Protein AF-A0A7C5B1X5-F1 (afdb_monomer)

Sequence (113 aa):
MIRTALLISIITIASVALSCSARRSEPIAGPLLLSSPEIAEGRKIFMDHCHQCHPGGEAGLGPSLNNKPLPAFAIRTQVRHGFGAMPAFYENEISETELDSLVTYLKALRQHG

Secondary structure (DSSP, 8-state):
-HHHHHHHHHHHHHTGGGG------S-TT-S----SHHHHHHHHHIIIIITTTSGGGSSSSSPPSSS----HHHHHHHHHH-BTTBPP--TTTS-HHHHHHHHHHHHHHHHH-

Radius of gyration: 19.79 Å; Cα contacts (8 Å, |Δi|>4): 111; chains: 1; bounding box: 68×32×29 Å

Solvent-accessible surface area (backbone atoms only — not comparable to full-atom values): 6562 Å² total; per-residue (Å²): 116,70,72,62,54,54,57,57,59,54,61,65,61,66,66,65,70,79,71,68,75,72,77,67,83,64,44,81,61,46,81,82,74,69,82,42,72,49,39,47,51,6,45,49,53,37,59,78,75,40,25,89,35,21,48,92,32,34,67,58,83,35,69,50,52,27,85,55,94,70,54,69,67,59,52,51,52,42,43,54,62,25,59,92,89,46,68,56,47,50,63,93,78,45,36,72,71,51,48,51,18,31,53,48,20,48,55,52,45,33,68,20,75

Mean predicted aligned error: 11.04 Å

pLDDT: mean 82.57, std 19.09, range [46.09, 98.56]

Nearest PDB structures (foldseek):
  1diq-assembly1_D  TM=8.609E-01  e=1.996E-03  Pseudomonas putida
  1dii-assembly1_D  TM=8.932E-01  e=1.052E-02  Pseudomonas putida
  4eie-assembly1_A  TM=7.987E-01  e=5.159E-03  Picosynechococcus sp. PCC 7002
  4pwa-assembly2_D  TM=7.978E-01  e=1.116E-02  Sinorhizobium meliloti 1021
  3dp5-assembly1_A  TM=8.366E-01  e=1.502E-02  Geobacter sulfurreducens

Foldseek 3Di:
DVVVVVVVVVVVVVVVVVPCPPPPPFWPVPDLPPVDPLLVLLVVLCVVQPCVCCPLQDHHVDHRLLADPDDLVVQVVCQQPPDDPGDHDDCVRANPSSSSSNSVNSVSSNNTD

Structure (mmCIF, N/CA/C/O backbone):
data_AF-A0A7C5B1X5-F1
#
_entry.id   AF-A0A7C5B1X5-F1
#
loop_
_atom_site.group_PDB
_atom_site.id
_atom_site.type_symbol
_atom_site.label_atom_id
_atom_site.label_alt_id
_atom_site.label_comp_id
_atom_site.label_asym_id
_atom_site.label_entity_id
_atom_site.label_seq_id
_atom_site.pdbx_PDB_ins_code
_atom_site.Cartn_x
_atom_site.Cartn_y
_atom_site.Cartn_z
_atom_site.occupancy
_atom_site.B_iso_or_equiv
_atom_site.auth_seq_id
_atom_site.auth_comp_id
_atom_site.auth_asym_id
_atom_site.auth_atom_id
_atom_site.pdbx_PDB_model_num
ATOM 1 N N . MET A 1 1 ? 55.512 -19.861 7.236 1.00 54.69 1 MET A N 1
ATOM 2 C CA . MET A 1 1 ? 54.668 -19.783 6.020 1.00 54.69 1 MET A CA 1
ATOM 3 C C . MET A 1 1 ? 53.336 -20.532 6.157 1.00 54.69 1 MET A C 1
ATOM 5 O O . MET A 1 1 ? 52.335 -20.025 5.683 1.00 54.69 1 MET A O 1
ATOM 9 N N . ILE A 1 2 ? 53.274 -21.680 6.852 1.00 54.25 2 ILE A N 1
ATOM 10 C CA . ILE A 1 2 ? 52.022 -22.453 7.042 1.00 54.25 2 ILE A CA 1
ATOM 11 C C . ILE A 1 2 ? 51.054 -21.797 8.057 1.00 54.25 2 ILE A C 1
ATOM 13 O O . ILE A 1 2 ? 49.845 -21.797 7.858 1.00 54.25 2 ILE A O 1
ATOM 17 N N . ARG A 1 3 ? 51.572 -21.156 9.118 1.00 52.25 3 ARG A N 1
ATOM 18 C CA . ARG A 1 3 ? 50.748 -20.492 10.155 1.00 52.25 3 ARG A CA 1
ATOM 19 C C . ARG A 1 3 ? 50.052 -19.210 9.679 1.00 52.25 3 ARG A C 1
ATOM 21 O O . ARG A 1 3 ? 48.960 -18.903 10.136 1.00 52.25 3 ARG A O 1
ATOM 28 N N . THR A 1 4 ? 50.660 -18.486 8.742 1.00 47.78 4 THR A N 1
ATOM 29 C CA . THR A 1 4 ? 50.086 -17.272 8.140 1.00 47.78 4 THR A CA 1
ATOM 30 C C . THR A 1 4 ? 48.986 -17.601 7.129 1.00 47.78 4 THR A C 1
ATOM 32 O O . THR A 1 4 ? 48.004 -16.874 7.054 1.00 47.78 4 THR A O 1
ATOM 35 N N . ALA A 1 5 ? 49.091 -18.732 6.419 1.00 49.38 5 ALA A N 1
ATOM 36 C CA . ALA A 1 5 ? 48.046 -19.220 5.515 1.00 49.38 5 ALA A CA 1
ATOM 37 C C . ALA A 1 5 ? 46.778 -19.683 6.262 1.00 49.38 5 ALA A C 1
ATOM 39 O O . ALA A 1 5 ? 45.667 -19.448 5.793 1.00 49.38 5 ALA A O 1
ATOM 40 N N . LEU A 1 6 ? 46.932 -20.270 7.458 1.00 50.09 6 LEU A N 1
ATOM 41 C CA . LEU A 1 6 ? 45.806 -20.708 8.291 1.00 50.09 6 LEU A CA 1
ATOM 42 C C . LEU A 1 6 ? 44.960 -19.525 8.799 1.00 50.09 6 LEU A C 1
ATOM 44 O O . LEU A 1 6 ? 43.737 -19.605 8.825 1.00 50.09 6 LEU A O 1
ATOM 48 N N . LEU A 1 7 ? 45.602 -18.407 9.154 1.00 47.94 7 LEU A N 1
ATOM 49 C CA . LEU A 1 7 ? 44.916 -17.211 9.660 1.00 47.94 7 LEU A CA 1
ATOM 50 C C . LEU A 1 7 ? 44.139 -16.467 8.563 1.00 47.94 7 LEU A C 1
ATOM 52 O O . LEU A 1 7 ? 43.055 -15.954 8.822 1.00 47.94 7 LEU A O 1
ATOM 56 N N . ILE A 1 8 ? 44.645 -16.466 7.326 1.00 52.16 8 ILE A N 1
ATOM 57 C CA . ILE A 1 8 ? 43.968 -15.844 6.175 1.00 52.16 8 ILE A CA 1
ATOM 58 C C . ILE A 1 8 ? 42.725 -16.653 5.769 1.00 52.16 8 ILE A C 1
ATOM 60 O O . ILE A 1 8 ? 41.705 -16.071 5.411 1.00 52.16 8 ILE A O 1
ATOM 64 N N . SER A 1 9 ? 42.770 -17.984 5.903 1.00 52.91 9 SER A N 1
ATOM 65 C CA . SER A 1 9 ? 41.632 -18.855 5.582 1.00 52.91 9 SER A CA 1
ATOM 66 C C . SER A 1 9 ? 40.496 -18.806 6.614 1.00 52.91 9 SER A C 1
ATOM 68 O O . SER A 1 9 ? 39.372 -19.174 6.289 1.00 52.91 9 SER A O 1
ATOM 70 N N . ILE A 1 10 ? 40.758 -18.359 7.848 1.00 52.97 10 ILE A N 1
ATOM 71 C CA . ILE A 1 10 ? 39.725 -18.204 8.890 1.00 52.97 10 ILE A CA 1
ATOM 72 C C . ILE A 1 10 ? 38.953 -16.887 8.700 1.00 52.97 10 ILE A C 1
ATOM 74 O O . ILE A 1 10 ? 37.750 -16.829 8.947 1.00 52.97 10 ILE A O 1
ATOM 78 N N . ILE A 1 11 ? 39.615 -15.842 8.193 1.00 53.19 11 ILE A N 1
ATOM 79 C CA . ILE A 1 11 ? 39.007 -14.519 7.978 1.00 53.19 11 ILE A CA 1
ATOM 80 C C . ILE A 1 11 ? 38.030 -14.526 6.790 1.00 53.19 11 ILE A C 1
ATOM 82 O O . ILE A 1 11 ? 37.023 -13.822 6.822 1.00 53.19 11 ILE A O 1
ATOM 86 N N . THR A 1 12 ? 38.265 -15.350 5.766 1.00 52.12 12 THR A N 1
ATOM 87 C CA . THR A 1 12 ? 37.388 -15.433 4.584 1.00 52.12 12 THR A CA 1
ATOM 88 C C . THR A 1 12 ? 36.115 -16.253 4.806 1.00 52.12 12 THR A C 1
ATOM 90 O O . THR A 1 12 ? 35.135 -16.049 4.096 1.00 52.12 12 THR A O 1
ATOM 93 N N . ILE A 1 13 ? 36.081 -17.142 5.803 1.00 53.19 13 ILE A N 1
ATOM 94 C CA . ILE A 1 13 ? 34.879 -17.930 6.136 1.00 53.19 13 ILE A CA 1
ATOM 95 C C . ILE A 1 13 ? 33.886 -17.094 6.968 1.00 53.19 13 ILE A C 1
ATOM 97 O O . ILE A 1 13 ? 32.675 -17.269 6.850 1.00 53.19 13 ILE A O 1
ATOM 101 N N . ALA A 1 14 ? 34.372 -16.131 7.759 1.00 50.31 14 ALA A N 1
ATOM 102 C CA . ALA A 1 14 ? 33.534 -15.315 8.641 1.00 50.31 14 ALA A CA 1
ATOM 103 C C . ALA A 1 14 ? 32.679 -14.254 7.912 1.00 50.31 14 ALA A C 1
ATOM 105 O O . ALA A 1 14 ? 31.682 -13.790 8.460 1.00 50.31 14 ALA A O 1
ATOM 106 N N . SER A 1 15 ? 33.024 -13.874 6.680 1.00 52.78 15 SER A N 1
ATOM 107 C CA . SER A 1 15 ? 32.314 -12.835 5.919 1.00 52.78 15 SER A CA 1
ATOM 108 C C . SER A 1 15 ? 31.132 -13.349 5.085 1.00 52.78 15 SER A C 1
ATOM 110 O 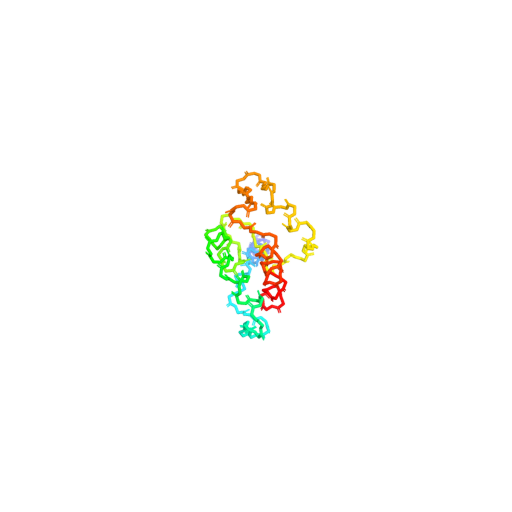O . SER A 1 15 ? 30.323 -12.544 4.627 1.00 52.78 15 SER A O 1
ATOM 112 N N . VAL A 1 16 ? 30.961 -14.668 4.935 1.00 51.47 16 VAL A N 1
ATOM 113 C CA . VAL A 1 16 ? 29.833 -15.261 4.183 1.00 51.47 16 VAL A CA 1
ATOM 114 C C . VAL A 1 16 ? 28.534 -15.304 5.009 1.00 51.47 16 VAL A C 1
ATOM 116 O O . VAL A 1 16 ? 27.441 -15.391 4.454 1.00 51.47 16 VAL A O 1
ATOM 119 N N . ALA A 1 17 ? 28.610 -15.164 6.335 1.00 51.62 17 ALA A N 1
ATOM 120 C CA . ALA A 1 17 ? 27.446 -15.286 7.217 1.00 51.62 17 ALA A CA 1
ATOM 121 C C . ALA A 1 17 ? 26.536 -14.040 7.278 1.00 51.62 17 ALA A C 1
ATOM 123 O O . ALA A 1 17 ? 25.453 -14.113 7.854 1.00 51.62 17 ALA A O 1
ATOM 124 N N . LEU A 1 18 ? 26.919 -12.904 6.677 1.00 51.03 18 LEU A N 1
ATOM 125 C CA . LEU A 1 18 ? 26.106 -11.675 6.728 1.00 51.03 18 LEU A CA 1
ATOM 126 C C . LEU A 1 18 ? 25.071 -11.564 5.590 1.00 51.03 18 LEU A C 1
ATOM 128 O O . LEU A 1 18 ? 24.378 -10.558 5.479 1.00 51.03 18 LEU A O 1
ATOM 132 N N . SER A 1 19 ? 24.933 -12.599 4.753 1.00 51.50 19 SER A N 1
ATOM 133 C CA . SER A 1 19 ? 23.945 -12.648 3.661 1.00 51.50 19 SER A CA 1
ATOM 134 C C . SER A 1 19 ? 22.705 -13.494 3.977 1.00 51.50 19 SER A C 1
ATOM 136 O O . SER A 1 19 ? 21.953 -13.873 3.081 1.00 51.50 19 SER A O 1
ATOM 138 N N . CYS A 1 20 ? 22.430 -13.761 5.255 1.00 46.09 20 CYS A N 1
ATOM 139 C CA . CYS A 1 20 ? 21.115 -14.236 5.671 1.00 46.09 20 CYS A CA 1
ATOM 140 C C . CYS A 1 20 ? 20.155 -13.043 5.688 1.00 46.09 20 CYS A C 1
ATOM 142 O O . 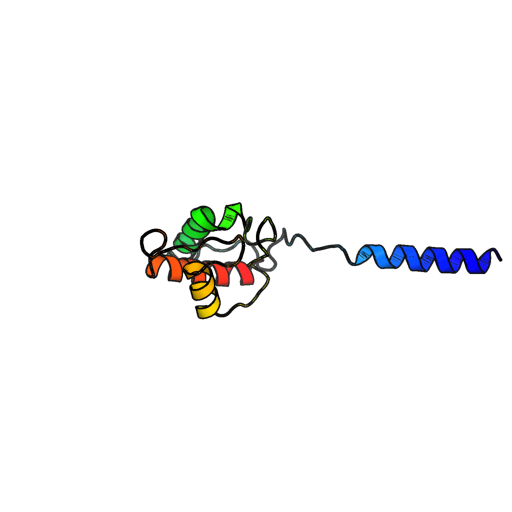CYS A 1 20 ? 19.872 -12.466 6.737 1.00 46.09 20 CYS A O 1
ATOM 144 N N . SER A 1 21 ? 19.650 -12.659 4.512 1.00 56.66 21 SER A N 1
ATOM 145 C CA . SER A 1 21 ? 18.374 -11.952 4.444 1.00 56.66 21 SER A CA 1
ATOM 146 C C . SER A 1 21 ? 17.359 -12.901 5.070 1.00 56.66 21 SER A C 1
ATOM 148 O O . SER A 1 21 ? 16.986 -13.907 4.467 1.00 56.66 21 SER A O 1
ATOM 150 N N . ALA A 1 22 ? 17.051 -12.671 6.345 1.00 55.22 22 ALA A N 1
ATOM 151 C CA . ALA A 1 22 ? 16.098 -13.462 7.091 1.00 55.22 22 ALA A CA 1
ATOM 152 C C . ALA A 1 22 ? 14.790 -13.437 6.302 1.00 55.22 22 ALA A C 1
ATOM 154 O O . ALA A 1 22 ? 14.083 -12.433 6.309 1.00 55.22 22 ALA A O 1
ATOM 155 N N . ARG A 1 23 ? 14.467 -14.533 5.605 1.00 52.22 23 ARG A N 1
ATOM 156 C CA . ARG A 1 23 ? 13.069 -14.825 5.323 1.00 52.22 23 ARG A CA 1
ATOM 157 C C . ARG A 1 23 ? 12.433 -14.918 6.697 1.00 52.22 23 ARG A C 1
ATOM 159 O O . ARG A 1 23 ? 12.672 -15.889 7.414 1.00 52.22 23 ARG A O 1
ATOM 166 N N . ARG A 1 24 ? 11.712 -13.880 7.107 1.00 58.28 24 ARG A N 1
ATOM 167 C CA . ARG A 1 24 ? 10.972 -13.895 8.360 1.00 58.28 24 ARG A CA 1
ATOM 168 C C . ARG A 1 24 ? 9.713 -14.722 8.122 1.00 58.28 24 ARG A C 1
ATOM 170 O O . ARG A 1 24 ? 8.612 -14.221 7.981 1.00 58.28 24 ARG A O 1
ATOM 177 N N . SER A 1 25 ? 9.914 -16.026 7.965 1.00 55.97 25 SER A N 1
ATOM 178 C CA . SER A 1 25 ? 8.828 -16.973 7.727 1.00 55.97 25 SER A CA 1
ATOM 179 C C . SER A 1 25 ? 8.022 -17.242 8.999 1.00 55.97 25 SER A C 1
ATOM 181 O O . SER A 1 25 ? 6.896 -17.720 8.898 1.00 55.97 25 SER A O 1
ATOM 183 N N . GLU A 1 26 ? 8.553 -16.870 10.169 1.00 59.53 26 GLU A N 1
ATOM 184 C CA . GLU A 1 26 ? 7.854 -16.952 11.448 1.00 59.53 26 GLU A CA 1
ATOM 185 C C . GLU A 1 26 ? 7.426 -15.551 11.923 1.00 59.53 26 GLU A C 1
ATOM 187 O O . GLU A 1 26 ? 8.292 -14.697 12.158 1.00 59.53 26 GLU A O 1
ATOM 192 N N . PRO A 1 27 ? 6.117 -15.299 12.100 1.00 59.50 27 PRO A N 1
ATOM 193 C CA 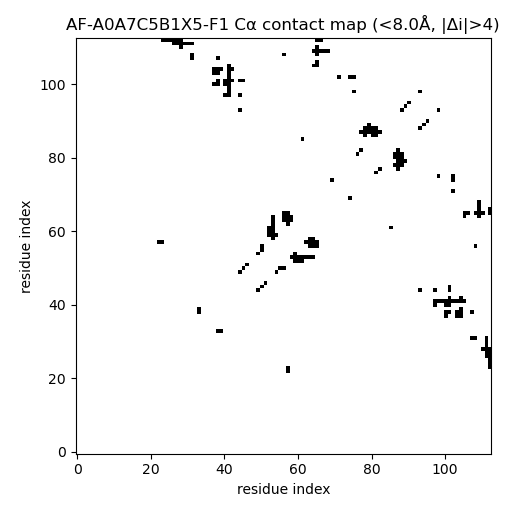. PRO A 1 27 ? 5.637 -14.082 12.732 1.00 59.50 27 PRO A CA 1
ATOM 194 C C . PRO A 1 27 ? 6.119 -13.991 14.187 1.00 59.50 27 PRO A C 1
ATOM 196 O O . PRO A 1 27 ? 5.853 -14.893 14.982 1.00 59.50 27 PRO A O 1
ATOM 199 N N . ILE A 1 28 ? 6.773 -12.890 14.572 1.00 60.16 28 ILE A N 1
ATOM 200 C CA . ILE A 1 28 ? 7.269 -12.674 15.948 1.00 60.16 28 ILE A CA 1
ATOM 201 C C . ILE A 1 28 ? 6.098 -12.606 16.946 1.00 60.16 28 ILE A C 1
ATOM 203 O O . ILE A 1 28 ? 6.241 -12.990 18.106 1.00 60.16 28 ILE A O 1
ATOM 207 N N . ALA A 1 29 ? 4.927 -12.154 16.488 1.00 63.97 29 ALA A N 1
ATOM 208 C CA . ALA A 1 29 ? 3.733 -11.955 17.310 1.00 63.97 29 ALA A CA 1
ATOM 209 C C . ALA A 1 29 ? 2.643 -13.036 17.128 1.00 63.97 29 ALA A C 1
ATOM 211 O O . ALA A 1 29 ? 1.500 -12.828 17.531 1.00 63.97 29 ALA A O 1
ATOM 212 N N . GLY A 1 30 ? 2.961 -14.188 16.522 1.00 64.31 30 GLY A N 1
ATOM 213 C CA . GLY A 1 30 ? 1.969 -15.231 16.223 1.00 64.31 30 GLY A CA 1
ATOM 214 C C . GLY A 1 30 ? 1.048 -14.881 15.038 1.00 64.31 30 GLY A C 1
ATOM 215 O O . GLY A 1 30 ? 1.278 -13.878 14.351 1.00 64.31 30 GLY A O 1
ATOM 216 N N . PRO A 1 31 ? 0.027 -15.711 14.735 1.00 62.75 31 PRO A N 1
ATOM 217 C CA . PRO A 1 31 ? -0.827 -15.511 13.566 1.00 62.75 31 PRO A CA 1
ATOM 218 C C . PRO A 1 31 ? -1.515 -14.143 13.618 1.00 62.75 31 PRO A C 1
ATOM 220 O O . PRO A 1 31 ? -2.054 -13.759 14.655 1.00 62.75 31 PRO A O 1
ATOM 223 N N . LEU A 1 32 ? -1.513 -13.422 12.489 1.00 66.25 32 LEU A N 1
ATOM 224 C CA . LEU A 1 32 ? -2.304 -12.203 12.317 1.00 66.25 32 LEU A CA 1
ATOM 225 C C . LEU A 1 32 ? -3.761 -12.521 12.641 1.00 66.25 32 LEU A C 1
ATOM 227 O O . LEU A 1 32 ? -4.453 -13.178 11.858 1.00 66.25 32 LEU A O 1
ATOM 231 N N . LEU A 1 33 ? -4.227 -12.063 13.799 1.00 64.06 33 LEU A N 1
ATOM 232 C CA . LEU A 1 33 ? -5.641 -12.105 14.107 1.00 64.06 33 LEU A CA 1
ATOM 233 C C . LEU A 1 33 ? -6.314 -11.123 13.153 1.00 64.06 33 LEU A C 1
ATOM 235 O O . LEU A 1 33 ? -6.064 -9.921 13.211 1.00 64.06 33 LEU A O 1
ATOM 239 N N . LEU A 1 34 ? -7.170 -11.640 12.272 1.00 66.06 34 LEU A N 1
ATOM 240 C CA . LEU A 1 34 ? -8.130 -10.853 11.492 1.00 66.06 34 LEU A CA 1
ATOM 241 C C . LEU A 1 34 ? -9.209 -10.303 12.438 1.00 66.06 34 LEU A C 1
ATOM 243 O O . LEU A 1 34 ? -10.390 -10.604 12.308 1.00 66.06 34 LEU A O 1
ATOM 247 N N . SER A 1 35 ? -8.778 -9.581 13.468 1.00 70.00 35 SER A N 1
ATOM 248 C CA . SER A 1 35 ? -9.584 -9.178 14.613 1.00 70.00 35 SER A CA 1
ATOM 249 C C . SER A 1 35 ? -10.583 -8.076 14.270 1.00 70.00 35 SER A C 1
ATOM 2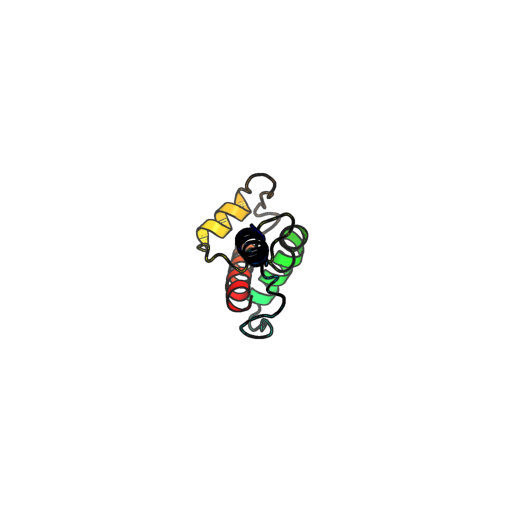51 O O . SER A 1 35 ? -11.477 -7.821 15.073 1.00 70.00 35 SER A O 1
ATOM 253 N N . SER A 1 36 ? -10.467 -7.456 13.088 1.00 86.25 36 SER A N 1
ATOM 254 C CA . SER A 1 36 ? -11.400 -6.442 12.603 1.00 86.25 36 SER A CA 1
ATOM 255 C C . SER A 1 36 ? -11.773 -6.638 11.120 1.00 86.25 36 SER A C 1
ATOM 257 O O . SER A 1 36 ? -10.944 -7.122 10.336 1.00 86.25 36 SER A O 1
ATOM 259 N N . PRO A 1 37 ? -13.001 -6.253 10.711 1.00 91.50 37 PRO A N 1
ATOM 260 C CA . PRO A 1 37 ? -13.425 -6.257 9.309 1.00 91.50 37 PRO A CA 1
ATOM 261 C C . PRO A 1 37 ? -12.493 -5.457 8.390 1.00 91.50 37 PRO A C 1
ATOM 263 O O . PRO A 1 37 ? -12.233 -5.873 7.267 1.00 91.50 37 PRO A O 1
ATOM 266 N N . GLU A 1 38 ? -11.927 -4.353 8.879 1.00 93.12 38 GLU A N 1
ATOM 267 C CA . GLU A 1 38 ? -11.029 -3.480 8.113 1.00 93.12 38 GLU A CA 1
ATOM 268 C C . GLU A 1 38 ? -9.696 -4.176 7.800 1.00 93.12 38 GLU A C 1
ATOM 270 O O . GLU A 1 38 ? -9.160 -4.041 6.701 1.00 93.12 38 GLU A O 1
ATOM 275 N N . ILE A 1 39 ? -9.161 -4.966 8.741 1.00 93.69 39 ILE A N 1
ATOM 276 C CA . ILE A 1 39 ? -7.957 -5.779 8.506 1.00 93.69 39 ILE A CA 1
ATOM 277 C C . ILE A 1 39 ? -8.258 -6.889 7.492 1.00 93.69 39 ILE A C 1
ATOM 279 O O . ILE A 1 39 ? -7.415 -7.183 6.643 1.00 93.69 39 ILE A O 1
ATOM 283 N N . ALA A 1 40 ? -9.442 -7.506 7.567 1.00 94.62 40 ALA A N 1
ATOM 284 C CA . ALA A 1 40 ? -9.856 -8.541 6.623 1.00 94.62 40 ALA A CA 1
ATOM 285 C C . ALA A 1 40 ? -10.022 -7.990 5.197 1.00 94.62 40 ALA A C 1
ATOM 287 O O . ALA A 1 40 ? -9.502 -8.589 4.254 1.00 94.62 40 ALA A O 1
ATOM 288 N N . GLU A 1 41 ? -10.659 -6.827 5.049 1.00 96.94 41 GLU A N 1
ATOM 289 C CA . GLU A 1 41 ? -10.802 -6.152 3.757 1.00 96.94 41 GLU A CA 1
ATOM 290 C C . GLU A 1 41 ? -9.440 -5.711 3.211 1.00 96.94 41 GLU A C 1
ATOM 292 O O . GLU A 1 41 ? -9.079 -6.022 2.077 1.00 96.94 41 GLU A O 1
ATOM 297 N N . GLY A 1 42 ? -8.607 -5.096 4.053 1.00 97.06 42 GLY A N 1
ATOM 29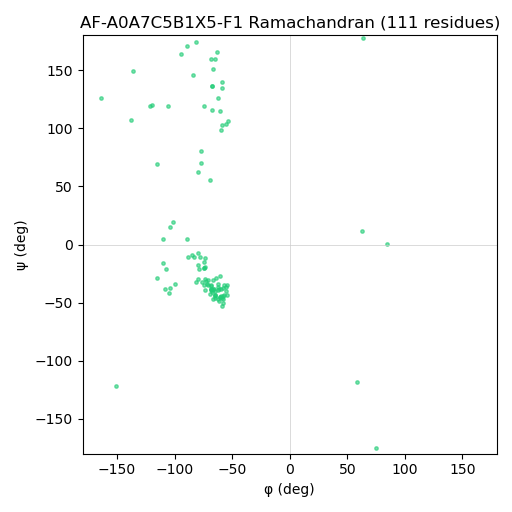8 C CA . GLY A 1 42 ? -7.246 -4.720 3.680 1.00 97.06 42 GLY A CA 1
ATOM 299 C C . GLY A 1 42 ? -6.394 -5.904 3.226 1.00 97.06 42 GLY A C 1
ATOM 300 O O . GLY A 1 42 ? -5.617 -5.781 2.277 1.00 97.06 42 GLY A O 1
ATOM 301 N N . ARG A 1 43 ? -6.563 -7.073 3.859 1.00 96.50 43 ARG A N 1
ATOM 302 C CA . ARG A 1 43 ? -5.906 -8.313 3.433 1.00 96.50 43 ARG A CA 1
ATOM 303 C C . ARG A 1 43 ? -6.384 -8.755 2.056 1.00 96.50 43 ARG A C 1
ATOM 305 O O . ARG A 1 43 ? -5.554 -9.182 1.263 1.00 96.50 43 ARG A O 1
ATOM 312 N N . LYS A 1 44 ? -7.685 -8.689 1.776 1.00 97.69 44 LYS A N 1
ATOM 313 C CA . LYS A 1 44 ? -8.242 -9.064 0.471 1.00 97.69 44 LYS A CA 1
ATOM 314 C C . LYS A 1 44 ? -7.627 -8.208 -0.640 1.00 97.69 44 LYS A C 1
ATOM 316 O O . LYS A 1 44 ? -6.987 -8.754 -1.530 1.00 97.69 44 LYS A O 1
ATOM 321 N N . ILE A 1 45 ? -7.668 -6.885 -0.486 1.00 98.31 45 ILE A N 1
ATOM 322 C CA . ILE A 1 45 ? -7.061 -5.929 -1.428 1.00 98.31 45 ILE A CA 1
ATOM 323 C C . ILE A 1 45 ? -5.563 -6.207 -1.605 1.00 98.31 45 ILE A C 1
ATOM 325 O O . ILE A 1 45 ? -5.040 -6.213 -2.719 1.00 98.31 45 ILE A O 1
ATOM 329 N N . PHE A 1 46 ? -4.852 -6.480 -0.507 1.00 98.12 46 PHE A N 1
ATOM 330 C CA . PHE A 1 46 ? -3.438 -6.834 -0.565 1.00 98.12 46 PHE A CA 1
ATOM 331 C C . PHE A 1 46 ? -3.185 -8.100 -1.393 1.00 98.12 46 PHE A C 1
ATOM 333 O O . PHE A 1 46 ? -2.240 -8.138 -2.183 1.00 98.12 46 PHE A O 1
ATOM 340 N N . MET A 1 47 ? -3.996 -9.141 -1.203 1.00 97.94 47 MET A N 1
ATOM 341 C CA . MET A 1 47 ? -3.861 -10.394 -1.945 1.00 97.94 47 MET A CA 1
ATOM 342 C C . MET A 1 47 ? -4.178 -10.206 -3.430 1.00 97.94 47 MET A C 1
ATOM 344 O O . MET A 1 47 ? -3.461 -10.763 -4.259 1.00 97.94 47 MET A O 1
ATOM 348 N N . ASP A 1 48 ? -5.170 -9.379 -3.749 1.00 98.06 48 ASP A N 1
ATOM 349 C CA . ASP A 1 48 ? -5.623 -9.141 -5.120 1.00 98.06 48 ASP A CA 1
ATOM 350 C C . ASP A 1 48 ? -4.635 -8.271 -5.920 1.00 98.06 48 ASP A C 1
ATOM 352 O O . ASP A 1 48 ? -4.376 -8.545 -7.091 1.00 98.06 48 ASP A O 1
ATOM 356 N N . HIS A 1 49 ? -4.033 -7.253 -5.290 1.00 98.19 49 HIS A N 1
ATOM 357 C CA . HIS A 1 49 ? -3.250 -6.234 -6.006 1.00 98.19 49 HIS A CA 1
ATOM 358 C C . HIS A 1 49 ? -1.753 -6.206 -5.669 1.00 98.19 49 HIS A C 1
ATOM 360 O O . HIS A 1 49 ? -0.941 -5.793 -6.497 1.00 98.19 49 HIS A O 1
ATOM 366 N N . CYS A 1 50 ? -1.352 -6.603 -4.459 1.00 97.94 50 CYS A N 1
ATOM 367 C CA . CYS A 1 50 ? 0.013 -6.377 -3.963 1.00 97.94 50 CYS A CA 1
ATOM 368 C C . CYS A 1 50 ? 0.845 -7.662 -3.886 1.00 97.94 50 CYS A C 1
ATOM 370 O O . CYS A 1 50 ? 2.042 -7.641 -4.184 1.00 97.94 50 CYS A O 1
ATOM 372 N N . HIS A 1 51 ? 0.223 -8.773 -3.482 1.00 97.25 51 HIS A N 1
ATOM 373 C CA . HIS A 1 51 ? 0.894 -10.032 -3.152 1.00 97.25 51 HIS A CA 1
ATOM 374 C C . HIS A 1 51 ? 1.767 -10.564 -4.290 1.00 97.25 51 HIS A C 1
ATOM 376 O O . HIS A 1 51 ? 2.853 -11.077 -4.039 1.00 97.25 51 HIS A O 1
ATOM 382 N N . GLN A 1 52 ? 1.332 -10.399 -5.538 1.00 96.56 52 GLN A N 1
ATOM 383 C CA . GLN A 1 52 ? 2.065 -10.894 -6.702 1.00 96.56 52 GLN A CA 1
ATOM 384 C C . GLN A 1 52 ? 3.499 -10.340 -6.789 1.00 96.56 52 GLN A C 1
ATOM 386 O O . GLN A 1 52 ? 4.414 -11.049 -7.207 1.00 96.56 52 GLN A O 1
ATOM 391 N N . CYS A 1 53 ? 3.704 -9.086 -6.372 1.00 98.00 53 CYS A N 1
ATOM 392 C CA . CYS A 1 53 ? 5.020 -8.444 -6.352 1.00 98.00 53 CYS A CA 1
ATOM 393 C C . CYS A 1 53 ? 5.652 -8.451 -4.956 1.00 98.00 53 CYS A C 1
ATOM 395 O O . CYS A 1 53 ? 6.874 -8.555 -4.836 1.00 98.00 53 CYS A O 1
ATOM 397 N N . HIS A 1 54 ? 4.822 -8.346 -3.918 1.00 96.81 54 HIS A N 1
ATOM 398 C CA . HIS A 1 54 ? 5.197 -8.283 -2.507 1.00 96.81 54 HIS A CA 1
ATOM 399 C C . HIS A 1 54 ? 4.662 -9.524 -1.768 1.00 96.81 54 HIS A C 1
ATOM 401 O O . HIS A 1 54 ? 3.719 -9.411 -0.979 1.00 96.81 54 HIS A O 1
ATOM 407 N N . PRO A 1 55 ? 5.197 -10.727 -2.035 1.00 95.88 55 PRO A N 1
ATOM 408 C CA . PRO A 1 55 ? 4.609 -11.986 -1.582 1.00 95.88 55 PRO A CA 1
ATOM 409 C C . PRO A 1 55 ? 4.536 -12.045 -0.058 1.00 95.88 55 PRO A C 1
ATOM 411 O O . PRO A 1 55 ? 5.549 -12.018 0.630 1.00 95.88 55 PRO A O 1
ATOM 414 N N . GLY A 1 56 ? 3.318 -12.077 0.486 1.00 92.62 56 GLY A N 1
ATOM 415 C CA . GLY A 1 56 ? 3.086 -12.060 1.939 1.00 92.62 56 GLY A CA 1
ATOM 416 C C . GLY A 1 56 ? 3.575 -10.790 2.656 1.00 92.62 56 GLY A C 1
ATOM 417 O O . GLY A 1 56 ? 3.627 -10.764 3.879 1.00 92.62 56 GLY A O 1
ATOM 418 N N . GLY A 1 57 ? 3.933 -9.743 1.910 1.00 93.75 57 GLY A N 1
ATOM 419 C CA . GLY A 1 57 ? 4.579 -8.533 2.424 1.00 93.75 57 GLY A CA 1
ATOM 420 C C . GLY A 1 57 ? 6.096 -8.650 2.546 1.00 93.75 57 GLY A C 1
ATOM 421 O O . GLY A 1 57 ? 6.738 -7.678 2.940 1.00 93.75 57 GLY A O 1
ATOM 422 N N . GLU A 1 58 ? 6.663 -9.797 2.182 1.00 93.31 58 GLU A N 1
ATOM 423 C CA . GLU A 1 58 ? 8.100 -10.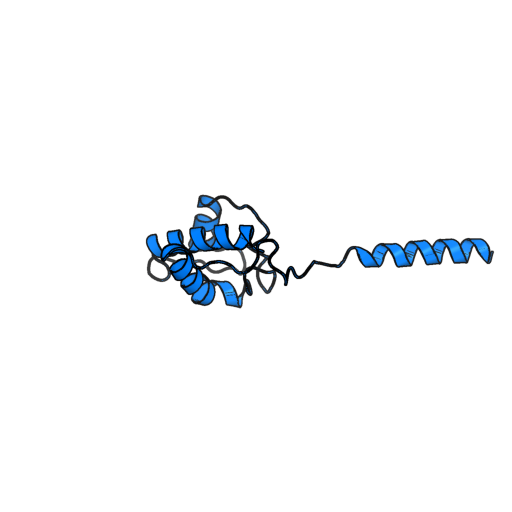031 2.107 1.00 93.31 58 GLU A CA 1
ATOM 424 C C . GLU A 1 58 ? 8.689 -9.488 0.801 1.00 93.31 58 GLU A C 1
ATOM 426 O O . GLU A 1 58 ? 7.987 -9.005 -0.093 1.00 93.31 58 GLU A O 1
ATOM 431 N N . ALA A 1 59 ? 10.015 -9.556 0.698 1.00 92.69 59 ALA A N 1
ATOM 432 C CA . ALA A 1 59 ? 10.708 -9.220 -0.535 1.00 92.69 59 ALA A CA 1
ATOM 433 C C . ALA A 1 59 ? 10.393 -10.242 -1.645 1.00 92.69 59 ALA A C 1
ATOM 435 O O . ALA A 1 59 ? 10.415 -11.454 -1.425 1.00 92.69 59 ALA A O 1
ATOM 436 N N . GLY A 1 60 ? 10.146 -9.734 -2.850 1.00 94.06 60 GLY A N 1
ATOM 437 C CA . GLY A 1 60 ? 9.912 -10.508 -4.066 1.00 94.06 60 GLY A CA 1
ATOM 438 C C 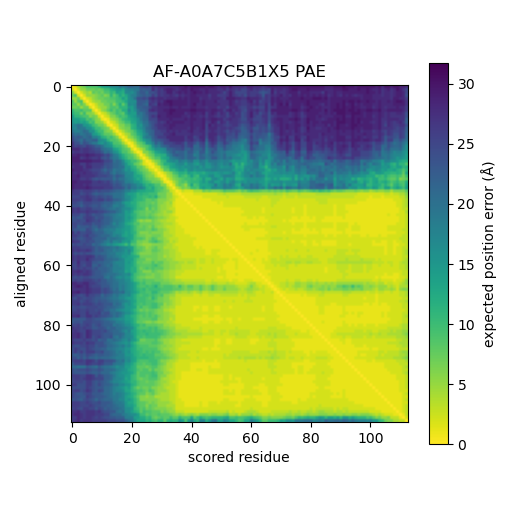. GLY A 1 60 ? 10.369 -9.710 -5.281 1.00 94.06 60 GLY A C 1
ATOM 439 O O . GLY A 1 60 ? 11.527 -9.303 -5.350 1.00 94.06 60 GLY A O 1
ATOM 440 N N . LEU A 1 61 ? 9.454 -9.448 -6.219 1.00 96.12 61 LEU A N 1
ATOM 441 C CA . LEU A 1 61 ? 9.708 -8.473 -7.286 1.00 96.12 61 LEU A CA 1
ATOM 442 C C . LEU A 1 61 ? 9.781 -7.048 -6.714 1.00 96.12 61 LEU A C 1
ATOM 444 O O . LEU A 1 61 ? 10.610 -6.242 -7.128 1.00 96.12 61 LEU A O 1
ATOM 448 N N . GLY A 1 62 ? 8.912 -6.751 -5.748 1.00 95.44 62 GLY A N 1
ATOM 449 C CA . GLY A 1 62 ? 8.941 -5.532 -4.957 1.00 95.44 62 GLY A CA 1
ATOM 450 C C . GLY A 1 62 ? 9.698 -5.714 -3.634 1.00 95.44 62 GLY A C 1
ATOM 451 O O . GLY A 1 62 ? 9.935 -6.839 -3.184 1.00 95.44 62 GLY A O 1
ATOM 452 N N . PRO A 1 63 ? 10.082 -4.610 -2.969 1.00 94.25 63 PRO A N 1
ATOM 453 C CA . PRO A 1 63 ? 10.695 -4.671 -1.645 1.00 94.25 63 PRO A CA 1
ATOM 454 C C . PRO A 1 63 ? 9.730 -5.226 -0.587 1.00 94.25 63 PRO A C 1
ATOM 456 O O . PRO A 1 63 ? 8.515 -5.113 -0.728 1.00 94.25 63 PRO A O 1
ATOM 459 N N . SER A 1 64 ? 10.274 -5.722 0.527 1.00 94.81 64 SER A N 1
ATOM 460 C CA . SER A 1 64 ? 9.463 -6.034 1.712 1.00 94.81 64 SER A CA 1
ATOM 461 C C . SER A 1 64 ? 8.717 -4.785 2.218 1.00 94.81 64 SER A C 1
ATOM 463 O O . SER A 1 64 ? 9.246 -3.664 2.219 1.00 94.81 64 SER A O 1
ATOM 465 N N . LEU A 1 65 ? 7.464 -5.008 2.616 1.00 94.50 65 LEU A N 1
ATOM 466 C CA . LEU A 1 65 ? 6.510 -4.029 3.136 1.00 94.50 65 LEU A CA 1
ATOM 467 C C . LEU A 1 65 ? 6.270 -4.189 4.645 1.00 94.50 65 LEU A C 1
ATOM 469 O O . LEU A 1 65 ? 5.828 -3.237 5.303 1.00 94.50 65 LEU A O 1
ATOM 473 N N . ASN A 1 66 ? 6.566 -5.371 5.192 1.00 91.56 66 ASN A N 1
ATOM 474 C CA . ASN A 1 66 ? 6.377 -5.712 6.602 1.00 91.56 66 ASN A CA 1
ATOM 475 C C . ASN A 1 66 ? 7.550 -5.295 7.508 1.00 91.56 66 ASN A C 1
ATOM 477 O O . ASN A 1 66 ? 7.392 -5.265 8.722 1.00 91.56 66 ASN A O 1
ATOM 481 N N . ASN A 1 67 ? 8.682 -4.854 6.949 1.00 86.88 67 ASN A N 1
ATOM 482 C CA . ASN A 1 67 ? 9.854 -4.440 7.732 1.00 86.88 67 ASN A CA 1
ATOM 483 C C . ASN A 1 67 ? 10.159 -2.929 7.713 1.00 86.88 67 ASN A C 1
ATOM 485 O O . ASN A 1 67 ? 11.173 -2.497 8.263 1.00 86.88 67 ASN A O 1
ATOM 489 N N . LYS A 1 68 ? 9.305 -2.104 7.089 1.00 85.19 68 LYS A N 1
ATOM 490 C CA . LYS A 1 68 ? 9.517 -0.649 6.958 1.00 85.19 68 LYS A CA 1
ATOM 491 C C . LYS A 1 68 ? 8.368 0.142 7.576 1.00 85.19 68 LYS A C 1
ATOM 493 O O . LYS A 1 68 ? 7.257 0.061 7.057 1.00 85.19 68 LYS A O 1
ATOM 498 N N . PRO A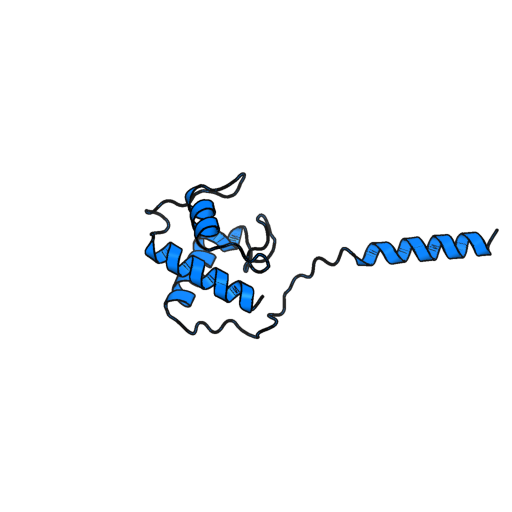 1 69 ? 8.596 0.984 8.600 1.00 87.19 69 PRO A N 1
ATOM 499 C CA . PRO A 1 69 ? 7.547 1.797 9.211 1.00 87.19 69 PRO A CA 1
ATOM 500 C C . PRO A 1 69 ? 7.248 3.055 8.376 1.00 87.19 69 PRO A C 1
ATOM 502 O O . PRO A 1 69 ? 7.435 4.181 8.826 1.00 87.19 69 PRO A O 1
ATOM 505 N N . LEU A 1 70 ? 6.783 2.879 7.135 1.00 91.50 70 LEU A N 1
ATOM 506 C CA . LEU A 1 70 ? 6.356 4.008 6.306 1.00 91.50 70 LEU A CA 1
ATOM 507 C C . LEU A 1 70 ? 5.090 4.652 6.895 1.00 91.50 70 LEU A C 1
ATOM 509 O O . LEU A 1 70 ? 4.163 3.913 7.263 1.00 91.50 70 LEU A O 1
ATOM 513 N N . PRO A 1 71 ? 5.011 5.995 6.952 1.00 95.56 71 PRO A N 1
ATOM 514 C CA . PRO A 1 71 ? 3.816 6.689 7.407 1.00 95.56 71 PRO A CA 1
ATOM 515 C C . PRO A 1 71 ? 2.661 6.477 6.421 1.00 95.56 71 PRO A C 1
ATOM 517 O O . PRO A 1 71 ? 2.873 6.305 5.222 1.00 95.56 71 PRO A O 1
ATOM 520 N N . ALA A 1 72 ? 1.424 6.515 6.924 1.00 95.50 72 ALA A N 1
ATOM 521 C CA . ALA A 1 72 ? 0.228 6.204 6.137 1.00 95.50 72 ALA A CA 1
ATOM 522 C C . ALA A 1 72 ? 0.118 7.038 4.851 1.00 95.50 72 ALA A C 1
ATOM 524 O O . ALA A 1 72 ? -0.162 6.484 3.794 1.00 95.50 72 ALA A O 1
ATOM 525 N N . PHE A 1 73 ? 0.396 8.344 4.921 1.00 97.00 73 PHE A N 1
ATOM 526 C CA . PHE A 1 73 ? 0.343 9.214 3.744 1.00 97.00 73 PHE A CA 1
ATOM 527 C C . PHE A 1 73 ? 1.349 8.787 2.665 1.00 97.00 73 PHE A C 1
ATOM 529 O O . PHE A 1 73 ? 1.009 8.798 1.492 1.00 97.00 73 PHE A O 1
ATOM 536 N N . ALA A 1 74 ? 2.553 8.341 3.044 1.00 97.38 74 ALA A N 1
ATOM 537 C CA . ALA A 1 74 ? 3.556 7.904 2.078 1.00 97.38 74 ALA A CA 1
ATOM 538 C C . ALA A 1 74 ? 3.129 6.611 1.376 1.00 97.38 74 ALA A C 1
ATOM 540 O O . ALA A 1 74 ? 3.328 6.479 0.173 1.00 97.38 74 ALA A O 1
ATOM 541 N N . ILE A 1 75 ? 2.492 5.686 2.105 1.00 97.44 75 ILE A N 1
ATOM 542 C CA . ILE A 1 75 ? 1.914 4.474 1.509 1.00 97.44 75 ILE A CA 1
ATOM 543 C C . ILE A 1 75 ? 0.836 4.860 0.493 1.00 97.44 75 ILE A C 1
ATOM 545 O O . ILE A 1 75 ? 0.881 4.396 -0.641 1.00 97.44 75 ILE A O 1
ATOM 549 N N . ARG A 1 76 ? -0.090 5.751 0.869 1.00 98.25 76 ARG A N 1
ATOM 550 C CA . ARG A 1 76 ? -1.156 6.226 -0.028 1.00 98.25 76 ARG A CA 1
ATOM 551 C C . ARG A 1 76 ? -0.591 6.866 -1.283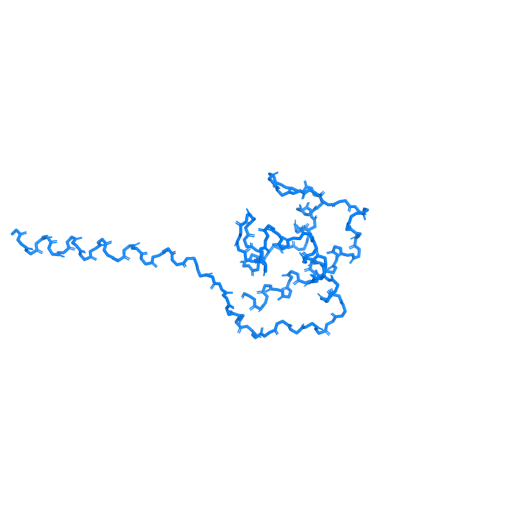 1.00 98.25 76 ARG A C 1
ATOM 553 O O . ARG A 1 76 ? -0.965 6.478 -2.382 1.00 98.25 76 ARG A O 1
ATOM 560 N N . THR A 1 77 ? 0.351 7.794 -1.126 1.00 98.12 77 THR A N 1
ATOM 561 C CA . THR A 1 77 ? 1.006 8.457 -2.255 1.00 98.12 77 THR A CA 1
ATOM 562 C C . THR A 1 77 ? 1.678 7.438 -3.167 1.00 98.12 77 THR A C 1
ATOM 564 O O . THR A 1 77 ? 1.500 7.515 -4.378 1.00 98.12 77 THR A O 1
ATOM 567 N N . GLN A 1 78 ? 2.392 6.461 -2.604 1.00 97.94 78 GLN A N 1
ATOM 568 C CA . GLN A 1 78 ? 3.078 5.425 -3.372 1.00 97.94 78 GLN A CA 1
ATOM 569 C C . GLN A 1 78 ? 2.106 4.518 -4.140 1.00 97.94 78 GLN A C 1
ATOM 571 O O . GLN A 1 78 ? 2.383 4.183 -5.288 1.00 97.94 78 GLN A O 1
ATOM 576 N N . VAL A 1 79 ? 0.973 4.142 -3.539 1.00 98.25 79 VAL A N 1
ATOM 577 C CA . VAL A 1 79 ? -0.073 3.341 -4.198 1.00 98.25 79 VAL A CA 1
ATOM 578 C C . VAL A 1 79 ? -0.758 4.140 -5.309 1.00 98.25 79 VAL A C 1
ATOM 580 O O . VAL A 1 79 ? -0.979 3.612 -6.393 1.00 98.25 79 VAL A O 1
ATOM 583 N N . ARG A 1 80 ? -1.038 5.428 -5.078 1.00 98.44 80 ARG A N 1
ATOM 584 C CA . ARG A 1 80 ? -1.724 6.298 -6.046 1.00 98.44 80 ARG A CA 1
ATOM 585 C C . ARG A 1 80 ? -0.858 6.718 -7.231 1.00 98.44 80 ARG A C 1
ATOM 587 O O . ARG A 1 80 ? -1.396 6.959 -8.302 1.00 98.44 80 ARG A O 1
ATOM 594 N N . HIS A 1 81 ? 0.458 6.820 -7.052 1.00 98.25 81 HIS A N 1
ATOM 595 C CA . HIS A 1 81 ? 1.357 7.322 -8.098 1.00 98.25 81 HIS A CA 1
ATOM 596 C C . HIS A 1 81 ? 2.269 6.248 -8.697 1.00 98.25 81 HIS A C 1
ATOM 598 O O . HIS A 1 81 ? 2.836 6.470 -9.765 1.00 98.25 81 HIS A O 1
ATOM 604 N N . GLY A 1 82 ? 2.421 5.096 -8.040 1.00 97.62 82 GLY A N 1
ATOM 605 C CA . GLY A 1 82 ? 3.419 4.105 -8.430 1.00 97.62 82 GLY A CA 1
ATOM 606 C C . GLY A 1 82 ? 4.854 4.632 -8.290 1.00 97.62 82 GLY A C 1
ATOM 607 O O . GLY A 1 82 ? 5.100 5.761 -7.860 1.00 97.62 82 GLY A O 1
ATOM 608 N N . PHE A 1 83 ? 5.837 3.781 -8.578 1.00 96.06 83 PHE A N 1
ATOM 609 C CA . PHE A 1 83 ? 7.249 4.173 -8.674 1.00 96.06 83 PHE A CA 1
ATOM 610 C C . PHE A 1 83 ? 8.053 3.092 -9.397 1.00 96.06 83 PHE A C 1
ATOM 612 O O . PHE A 1 83 ? 8.060 1.926 -8.993 1.00 96.06 83 PHE A O 1
ATOM 619 N N . GLY A 1 84 ? 8.771 3.478 -10.452 1.00 96.44 84 GLY A N 1
ATOM 620 C CA . GLY A 1 84 ? 9.514 2.530 -11.280 1.00 96.44 84 GLY A CA 1
ATOM 621 C C . GLY A 1 84 ? 8.582 1.472 -11.876 1.00 96.44 84 GLY A C 1
ATOM 622 O O . GLY A 1 84 ? 7.674 1.806 -12.626 1.00 96.44 84 GLY A O 1
ATOM 623 N N . ALA A 1 85 ? 8.807 0.204 -11.529 1.00 96.38 85 ALA A N 1
ATOM 624 C CA . ALA A 1 85 ? 7.979 -0.917 -11.980 1.00 96.38 85 ALA A CA 1
ATOM 625 C C . ALA A 1 85 ? 6.699 -1.127 -11.146 1.00 96.38 85 ALA A C 1
ATOM 627 O O . ALA A 1 85 ? 5.851 -1.923 -11.540 1.00 96.38 85 ALA A O 1
ATOM 628 N N . MET A 1 86 ? 6.556 -0.457 -9.993 1.00 98.00 86 MET A N 1
ATOM 629 C CA . MET A 1 86 ? 5.328 -0.529 -9.200 1.00 98.00 86 MET A CA 1
ATOM 630 C C . MET A 1 86 ? 4.238 0.309 -9.886 1.00 98.00 86 MET A C 1
ATOM 632 O O . MET A 1 86 ? 4.441 1.520 -10.027 1.00 98.00 86 MET A O 1
ATOM 636 N N . PRO A 1 87 ? 3.103 -0.294 -10.291 1.00 97.94 87 PRO A N 1
ATOM 637 C CA . PRO A 1 87 ? 2.019 0.433 -10.941 1.00 97.94 87 PRO A CA 1
ATOM 638 C C . PRO A 1 87 ? 1.330 1.407 -9.975 1.00 97.94 87 PRO A C 1
ATOM 640 O O . PRO A 1 87 ? 1.416 1.266 -8.753 1.00 97.94 87 PRO A O 1
ATOM 643 N N . ALA A 1 88 ? 0.644 2.393 -10.548 1.00 98.38 88 ALA A N 1
ATOM 644 C CA . ALA A 1 88 ? -0.317 3.228 -9.841 1.00 98.38 88 ALA A CA 1
ATOM 645 C C . ALA A 1 88 ? -1.683 2.527 -9.803 1.00 98.38 88 ALA A C 1
ATOM 647 O O . ALA A 1 88 ? -2.042 1.861 -10.770 1.00 98.38 88 ALA A O 1
ATOM 648 N N . PHE A 1 89 ? -2.434 2.716 -8.719 1.00 98.44 89 PHE A N 1
ATOM 649 C CA . PHE A 1 89 ? -3.812 2.244 -8.581 1.00 98.44 89 PHE A CA 1
ATOM 650 C C . PHE A 1 89 ? -4.748 3.433 -8.365 1.00 98.44 89 PHE A C 1
ATOM 652 O O . PHE A 1 89 ? -4.601 4.184 -7.392 1.00 98.44 89 PHE A O 1
ATOM 659 N N . TYR A 1 90 ? -5.714 3.610 -9.259 1.00 97.31 90 TYR A N 1
ATOM 660 C CA . TYR A 1 90 ? -6.660 4.728 -9.233 1.00 97.31 90 TYR A CA 1
ATOM 661 C C . TYR A 1 90 ? -7.910 4.409 -8.398 1.00 97.31 90 TYR A C 1
ATOM 663 O O . TYR A 1 90 ? -8.108 3.278 -7.957 1.00 97.31 90 TYR A O 1
ATOM 671 N N . GLU A 1 91 ? -8.761 5.410 -8.142 1.00 97.31 91 GLU A N 1
ATOM 672 C CA . GLU A 1 91 ? -9.956 5.235 -7.295 1.00 97.31 91 GLU A CA 1
ATOM 673 C C . GLU A 1 91 ? -10.953 4.195 -7.819 1.00 97.31 91 GLU A C 1
ATOM 675 O O . GLU A 1 91 ? -11.669 3.584 -7.033 1.00 97.31 91 GLU A O 1
ATOM 680 N N . ASN A 1 92 ? -10.993 3.966 -9.132 1.00 97.25 92 ASN A N 1
ATOM 681 C CA . ASN A 1 92 ? -11.844 2.948 -9.747 1.00 97.25 92 ASN A CA 1
ATOM 682 C C . ASN A 1 92 ? -11.289 1.518 -9.614 1.00 97.25 92 ASN A C 1
ATOM 684 O O . ASN A 1 92 ? -11.994 0.575 -9.960 1.00 97.25 92 ASN A O 1
ATOM 688 N N . GLU A 1 93 ? -10.040 1.359 -9.174 1.00 97.75 93 GLU A N 1
ATOM 689 C CA . GLU A 1 93 ? -9.401 0.060 -8.923 1.00 97.75 93 GLU A CA 1
ATOM 690 C C . GLU A 1 93 ? -9.314 -0.230 -7.426 1.00 97.75 93 GLU A C 1
ATOM 692 O O . GLU A 1 93 ? -9.558 -1.350 -6.996 1.00 97.75 93 GLU A O 1
ATOM 697 N N . ILE A 1 94 ? -8.957 0.792 -6.644 1.00 98.38 94 ILE A N 1
ATOM 698 C CA . ILE A 1 94 ? -8.916 0.767 -5.183 1.00 98.38 94 ILE A CA 1
ATOM 699 C C . ILE A 1 94 ? -9.508 2.095 -4.711 1.00 98.38 94 ILE A C 1
ATOM 701 O O . ILE A 1 94 ? -8.860 3.136 -4.830 1.00 98.38 94 ILE A O 1
ATOM 705 N N . SER A 1 95 ? -10.717 2.088 -4.166 1.00 98.44 95 SER A N 1
ATOM 706 C CA . SER A 1 95 ? -11.365 3.270 -3.583 1.00 98.44 95 SER A CA 1
ATOM 707 C C . SER A 1 95 ? -10.596 3.812 -2.371 1.00 98.44 95 SER A C 1
ATOM 709 O O . SER A 1 95 ? -9.723 3.146 -1.811 1.00 98.44 95 SER A O 1
ATOM 711 N N . GLU A 1 96 ? -10.904 5.030 -1.921 1.00 97.94 96 GLU A N 1
ATOM 712 C CA . GLU A 1 96 ? -10.267 5.596 -0.719 1.00 97.94 96 GLU A CA 1
ATOM 713 C C . GLU A 1 96 ? -10.520 4.748 0.541 1.00 97.94 96 GLU A C 1
ATOM 715 O O . GLU A 1 96 ? -9.602 4.525 1.330 1.00 97.94 96 GLU A O 1
ATOM 720 N N . THR A 1 97 ? -11.723 4.185 0.694 1.00 98.06 97 THR A N 1
ATOM 721 C CA . THR A 1 97 ? -12.074 3.293 1.815 1.00 98.06 97 THR A CA 1
ATOM 722 C C . THR A 1 97 ? -11.340 1.953 1.765 1.00 98.06 97 THR A C 1
ATOM 724 O O . THR A 1 97 ? -10.942 1.403 2.797 1.00 98.06 97 THR A O 1
ATOM 727 N N . GLU A 1 98 ? -11.115 1.423 0.565 1.00 98.50 98 GLU A N 1
ATOM 728 C CA . GLU A 1 98 ? -10.300 0.224 0.370 1.00 98.50 98 GLU A CA 1
ATOM 729 C C . GLU A 1 98 ? -8.829 0.531 0.672 1.00 98.50 98 GLU A C 1
ATOM 731 O O . GLU A 1 98 ? -8.171 -0.211 1.402 1.00 98.50 98 GLU A O 1
ATOM 736 N N . LEU A 1 99 ? -8.317 1.679 0.221 1.00 98.56 99 LEU A N 1
ATOM 737 C CA . LEU A 1 99 ? -6.954 2.111 0.522 1.00 98.56 99 LEU A CA 1
ATOM 738 C C . LEU A 1 99 ? -6.732 2.333 2.032 1.00 98.56 99 LEU A C 1
ATOM 740 O O . LEU A 1 99 ? -5.672 1.980 2.553 1.00 98.56 99 LEU A O 1
ATOM 744 N N . ASP A 1 100 ? -7.725 2.852 2.759 1.00 98.12 100 ASP A N 1
ATOM 745 C CA . ASP A 1 100 ? -7.716 2.937 4.229 1.00 98.12 100 ASP A CA 1
ATOM 746 C C . ASP A 1 100 ? -7.560 1.559 4.882 1.00 98.12 100 ASP A C 1
ATOM 748 O O . ASP A 1 100 ? -6.719 1.365 5.774 1.00 98.12 100 ASP A O 1
ATOM 752 N N . SER A 1 101 ? -8.345 0.592 4.409 1.00 98.19 101 SER A N 1
ATOM 753 C CA . SER A 1 101 ? -8.323 -0.791 4.885 1.00 98.19 101 SER A CA 1
ATOM 754 C C . SER A 1 101 ? -6.977 -1.451 4.574 1.00 98.19 101 SER A C 1
ATOM 756 O O . SER A 1 101 ? -6.354 -2.044 5.457 1.00 98.19 101 SER A O 1
ATOM 758 N N . LEU A 1 102 ? -6.443 -1.252 3.364 1.00 98.06 102 LEU A N 1
ATOM 759 C CA . LEU A 1 102 ? -5.120 -1.726 2.954 1.00 98.06 102 LEU A CA 1
ATOM 760 C C . LEU A 1 102 ? -4.008 -1.157 3.845 1.00 98.06 102 LEU A C 1
ATOM 762 O O . LEU A 1 102 ? -3.145 -1.899 4.314 1.00 98.06 102 LEU A O 1
ATOM 766 N N . VAL A 1 103 ? -4.022 0.149 4.127 1.00 97.25 103 VAL A N 1
ATOM 767 C CA . VAL A 1 103 ? -3.042 0.779 5.027 1.00 97.25 103 VAL A CA 1
ATOM 768 C C . VAL A 1 103 ? -3.148 0.207 6.442 1.00 97.25 103 VAL A C 1
ATOM 770 O O . VAL A 1 103 ? -2.122 -0.013 7.092 1.00 97.25 103 VAL A O 1
ATOM 773 N N . THR A 1 104 ? -4.365 -0.051 6.923 1.00 95.69 104 THR A N 1
ATOM 774 C CA . THR A 1 104 ? -4.612 -0.687 8.226 1.00 95.69 104 THR A CA 1
ATOM 775 C C . THR A 1 104 ? -4.030 -2.097 8.266 1.00 95.69 104 THR A C 1
ATOM 777 O O . THR A 1 104 ? -3.272 -2.421 9.181 1.00 95.69 104 THR A O 1
ATOM 780 N N . TYR A 1 105 ? -4.277 -2.898 7.230 1.00 95.75 105 TYR A N 1
ATOM 781 C CA . TYR A 1 105 ? -3.691 -4.226 7.095 1.00 95.75 105 TYR A CA 1
ATOM 782 C C . TYR A 1 105 ? -2.159 -4.186 7.037 1.00 95.75 105 TYR A C 1
ATOM 784 O O . TYR A 1 105 ? -1.511 -4.930 7.764 1.00 95.75 105 TYR A O 1
ATOM 792 N N . LEU A 1 106 ? -1.548 -3.286 6.257 1.00 94.88 106 LEU A N 1
ATOM 793 C CA . LEU A 1 106 ? -0.085 -3.166 6.181 1.00 94.88 106 LEU A CA 1
ATOM 794 C C . LEU A 1 106 ? 0.545 -2.788 7.529 1.00 94.88 106 LEU A C 1
ATOM 796 O O . LEU A 1 106 ? 1.650 -3.230 7.840 1.00 94.88 106 LEU A O 1
ATOM 800 N N . LYS A 1 107 ? -0.145 -1.984 8.348 1.00 92.69 107 LYS A N 1
ATOM 801 C CA . LYS A 1 107 ? 0.294 -1.686 9.719 1.00 92.69 107 LYS A CA 1
ATOM 802 C C . LYS A 1 107 ? 0.240 -2.927 10.606 1.00 92.69 107 LYS A C 1
ATOM 804 O O . LYS A 1 107 ? 1.223 -3.194 11.291 1.00 92.69 107 LYS A O 1
ATOM 809 N N . ALA A 1 108 ? -0.861 -3.678 10.565 1.00 91.00 108 ALA A N 1
ATOM 810 C CA . ALA A 1 108 ? -0.986 -4.934 11.301 1.00 91.00 108 ALA A CA 1
ATOM 811 C C . ALA A 1 108 ? 0.080 -5.944 10.846 1.00 91.00 108 ALA A C 1
ATOM 813 O O . ALA A 1 108 ? 0.793 -6.512 11.664 1.00 91.00 108 ALA A O 1
ATOM 814 N N . LEU A 1 109 ? 0.285 -6.087 9.536 1.00 90.00 109 LEU A N 1
ATOM 815 C CA . LEU A 1 109 ? 1.264 -6.995 8.946 1.00 90.00 109 LEU A CA 1
ATOM 816 C C . LEU A 1 109 ? 2.686 -6.758 9.473 1.00 90.00 109 LEU A C 1
ATOM 818 O O . LEU A 1 109 ? 3.382 -7.719 9.780 1.00 90.00 109 LEU A O 1
ATOM 822 N N . ARG A 1 110 ? 3.099 -5.498 9.654 1.00 87.88 110 ARG A N 1
ATOM 823 C CA . ARG A 1 110 ? 4.411 -5.140 10.235 1.00 87.88 110 ARG A CA 1
ATOM 824 C C . ARG A 1 110 ? 4.564 -5.513 11.703 1.00 87.88 110 ARG A C 1
ATOM 826 O O . ARG A 1 110 ? 5.675 -5.728 12.166 1.00 87.88 110 ARG A O 1
ATOM 833 N N . GLN A 1 111 ? 3.468 -5.502 12.453 1.00 82.00 111 GLN A N 1
ATOM 834 C CA . GLN A 1 111 ? 3.492 -5.851 13.874 1.00 82.00 111 GLN A CA 1
ATOM 835 C C . GLN A 1 111 ? 3.644 -7.360 14.078 1.00 82.00 111 GLN A C 1
ATOM 837 O O . GLN A 1 111 ? 4.063 -7.787 15.149 1.00 82.00 111 GLN A O 1
ATOM 842 N N . HIS A 1 112 ? 3.317 -8.149 13.053 1.00 72.69 112 HIS A N 1
ATOM 843 C CA . HIS A 1 112 ? 3.388 -9.601 13.103 1.00 72.69 112 HIS A CA 1
ATOM 844 C C . HIS A 1 112 ? 4.585 -10.185 12.357 1.00 72.69 112 HIS A C 1
ATOM 846 O O . HIS A 1 112 ? 5.126 -11.173 12.840 1.00 72.69 112 HIS A O 1
ATOM 852 N N . GLY A 1 113 ? 4.986 -9.617 11.217 1.00 58.44 113 GLY A N 1
ATOM 853 C CA . GLY A 1 113 ? 6.161 -10.056 10.460 1.00 58.44 113 GLY A CA 1
ATOM 854 C C . GLY A 1 113 ? 7.424 -9.321 10.851 1.00 58.44 113 GLY A C 1
ATOM 855 O O . GLY A 1 113 ? 7.754 -9.190 12.047 1.00 58.44 113 GLY A O 1
#